Protein AF-A0A3D0FSF9-F1 (afdb_monomer)

Solvent-accessible surface area (backbone atoms only — not comparable to full-atom values): 3002 Å² total; per-residue (Å²): 91,78,45,67,36,46,85,88,62,44,68,61,58,54,18,72,72,36,78,80,34,46,54,65,55,41,21,66,67,58,76,44,53,98,83,56,82,77,55,59,72,42,74,42,46,40,71,73,114

Foldseek 3Di:
DKDFDAVPDDLQVVQVVAPPRHSVNQCVQQVHDPPDDDDGRDITDTDHD

Nearest PDB structure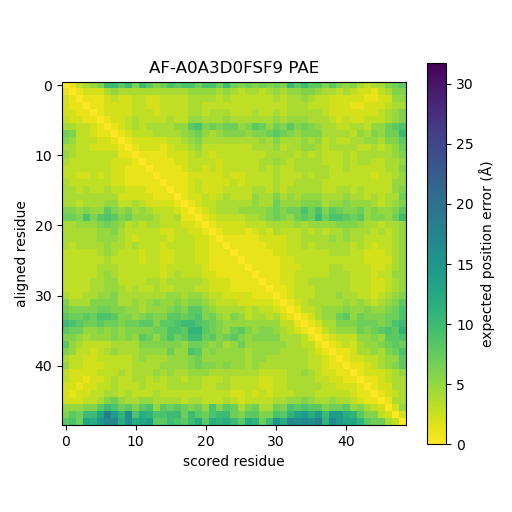s (foldseek):
  4s3j-assembly3_C  TM=9.128E-01  e=4.154E-03  Bacillus cereus ATCC 10876
  4s3k-assembly1_A  TM=8.793E-01  e=4.779E-03  Priestia megaterium QM B1551
  4xcm-assembly1_B  TM=9.054E-01  e=4.456E-03  Thermus thermophilus HB8
  4s3j-assembly2_B  TM=9.293E-01  e=1.108E-02  Bacillus cereus ATCC 10876
  4s3j-assembly1_A  TM=8.971E-01  e=7.804E-03  Bacillus cereus ATCC 10876

Sequence (49 aa):
MYYTVKKGDTLWEIAKKFDGVTLNDILELNGLSKESKIFPGKKLKIKRG

Structure (mmCIF, N/CA/C/O backbone):
data_AF-A0A3D0FSF9-F1
#
_entry.id   AF-A0A3D0FSF9-F1
#
loop_
_atom_site.group_PDB
_atom_site.id
_atom_site.type_symbol
_atom_site.label_atom_id
_atom_site.label_alt_id
_atom_site.label_comp_id
_atom_site.label_asym_id
_atom_site.label_entity_id
_atom_site.label_seq_id
_atom_site.pdbx_PDB_ins_code
_atom_site.Cartn_x
_atom_site.Cartn_y
_atom_site.Cartn_z
_atom_site.occupancy
_atom_site.B_iso_or_equiv
_atom_site.auth_seq_id
_atom_site.auth_comp_id
_atom_site.auth_asym_id
_atom_site.auth_atom_id
_atom_site.pdbx_PDB_model_num
ATOM 1 N N . MET A 1 1 ? -4.633 2.815 -12.087 1.00 83.31 1 MET A N 1
ATOM 2 C CA . MET A 1 1 ? -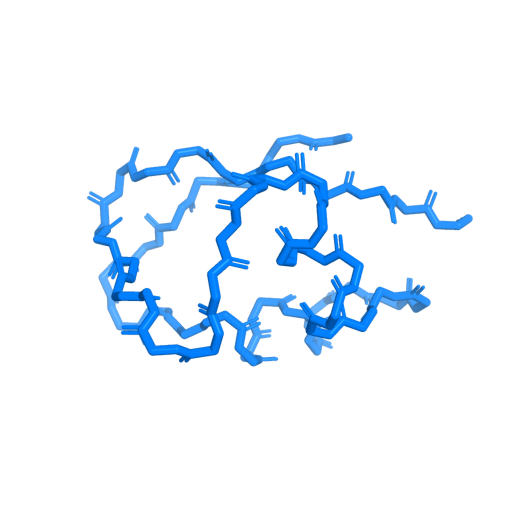5.643 1.861 -11.572 1.00 83.31 1 MET A CA 1
ATOM 3 C C . MET A 1 1 ? -6.030 2.274 -10.158 1.00 83.31 1 MET A C 1
ATOM 5 O O . MET A 1 1 ? -5.222 2.910 -9.493 1.00 83.31 1 MET A O 1
ATOM 9 N N . TYR A 1 2 ? -7.242 1.962 -9.701 1.00 87.00 2 TYR A N 1
ATOM 10 C CA . TYR A 1 2 ? -7.648 2.204 -8.314 1.00 87.00 2 TYR A CA 1
ATOM 11 C C . TYR A 1 2 ? -7.928 0.867 -7.629 1.00 87.00 2 TYR A C 1
ATOM 13 O O . TYR A 1 2 ? -8.675 0.053 -8.166 1.00 87.00 2 TYR A O 1
ATOM 21 N N . TYR A 1 3 ? -7.332 0.644 -6.460 1.00 89.38 3 TYR A N 1
ATOM 22 C CA . TYR A 1 3 ? -7.583 -0.518 -5.612 1.00 89.38 3 TYR A CA 1
ATOM 23 C C . TYR A 1 3 ? -8.342 -0.084 -4.363 1.00 89.38 3 TYR A C 1
ATOM 25 O O . TYR A 1 3 ? -7.959 0.883 -3.710 1.00 89.38 3 TYR A O 1
ATOM 33 N N . THR A 1 4 ? -9.417 -0.788 -4.023 1.00 91.12 4 THR A N 1
ATOM 34 C CA . THR A 1 4 ? -10.158 -0.519 -2.785 1.00 91.12 4 THR A CA 1
ATOM 35 C C . THR A 1 4 ? -9.632 -1.437 -1.696 1.00 91.12 4 THR A C 1
ATOM 37 O O . THR A 1 4 ? -9.735 -2.656 -1.815 1.00 91.12 4 THR A O 1
ATOM 40 N N . VAL A 1 5 ? -9.072 -0.843 -0.645 1.00 90.12 5 VAL A N 1
ATOM 41 C CA . VAL A 1 5 ? -8.522 -1.559 0.510 1.00 90.12 5 VAL A CA 1
ATOM 42 C C . VAL A 1 5 ? -9.616 -2.394 1.164 1.00 90.12 5 VAL A C 1
ATOM 44 O O . VAL A 1 5 ? -10.708 -1.887 1.432 1.00 90.12 5 VAL A O 1
ATOM 47 N N . LYS A 1 6 ? -9.328 -3.664 1.453 1.00 88.88 6 LYS A N 1
ATOM 48 C CA . LYS A 1 6 ? -10.228 -4.541 2.210 1.00 88.88 6 LYS A CA 1
ATOM 49 C C . LYS A 1 6 ? -9.782 -4.658 3.665 1.00 88.88 6 LYS A C 1
ATOM 51 O O . LYS A 1 6 ? -8.663 -4.308 4.029 1.00 88.88 6 LYS A O 1
ATOM 56 N N . LYS A 1 7 ? -10.681 -5.138 4.527 1.00 86.69 7 LYS A N 1
ATOM 57 C CA . LYS A 1 7 ? -10.371 -5.375 5.942 1.00 86.69 7 LYS A CA 1
ATOM 58 C C . LYS A 1 7 ? -9.272 -6.428 6.060 1.00 86.69 7 LYS A C 1
ATOM 60 O O . LYS A 1 7 ? -9.464 -7.547 5.606 1.00 86.69 7 LYS A O 1
ATOM 65 N N . GLY A 1 8 ? -8.149 -6.035 6.660 1.00 84.44 8 GLY A N 1
ATOM 66 C CA . GLY A 1 8 ? -6.958 -6.872 6.804 1.00 84.44 8 GLY A CA 1
ATOM 67 C C . GLY A 1 8 ? -5.889 -6.658 5.730 1.00 84.44 8 GLY A C 1
ATOM 68 O O . GLY A 1 8 ? -4.776 -7.111 5.941 1.00 84.44 8 GLY A O 1
ATOM 69 N N . ASP A 1 9 ? -6.176 -5.939 4.636 1.00 85.69 9 ASP A N 1
ATOM 70 C CA . ASP A 1 9 ? -5.142 -5.623 3.645 1.00 85.69 9 ASP A CA 1
ATOM 71 C C . ASP A 1 9 ? -4.164 -4.576 4.206 1.00 85.69 9 ASP A C 1
ATOM 73 O O . ASP A 1 9 ? -4.564 -3.523 4.715 1.00 85.69 9 ASP A O 1
ATOM 77 N N . THR A 1 10 ? -2.871 -4.827 4.019 1.00 85.31 10 THR A N 1
ATOM 78 C CA . THR A 1 10 ? -1.804 -3.853 4.270 1.00 85.31 10 THR A CA 1
ATOM 79 C C . THR A 1 10 ? -1.266 -3.263 2.969 1.00 85.31 10 THR A C 1
ATOM 81 O O . THR A 1 10 ? -1.327 -3.887 1.912 1.00 85.31 10 THR A O 1
ATOM 84 N N . LEU A 1 11 ? -0.692 -2.054 3.025 1.00 83.44 11 LEU A N 1
ATOM 85 C CA . LEU A 1 11 ? -0.071 -1.432 1.846 1.00 83.44 11 LEU A CA 1
ATOM 86 C C . LEU A 1 11 ? 1.008 -2.336 1.225 1.00 83.44 11 LEU A C 1
ATOM 88 O O . LEU A 1 11 ? 1.156 -2.369 0.007 1.00 83.44 11 LEU A O 1
ATOM 92 N N . TRP A 1 12 ? 1.734 -3.079 2.064 1.00 85.62 12 TRP A N 1
ATOM 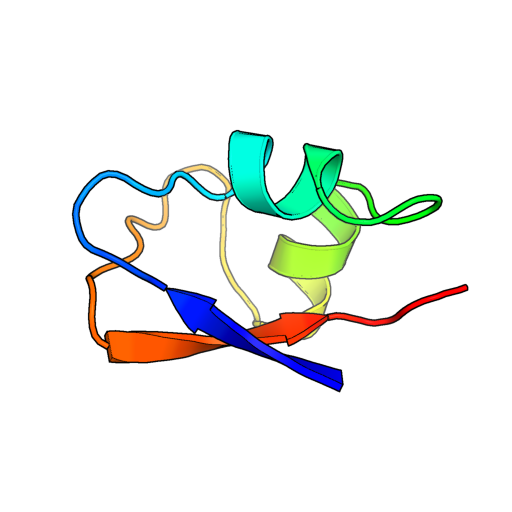93 C CA . TRP A 1 12 ? 2.777 -4.006 1.637 1.00 85.62 12 TRP A CA 1
ATOM 94 C C . TRP A 1 12 ? 2.214 -5.208 0.873 1.00 85.62 12 TRP A C 1
ATOM 96 O O . TRP A 1 12 ? 2.704 -5.526 -0.208 1.00 85.62 12 TRP A O 1
ATOM 106 N N . GLU A 1 13 ? 1.151 -5.840 1.376 1.00 87.69 13 GLU A N 1
ATOM 107 C CA . GLU A 1 13 ? 0.493 -6.944 0.667 1.00 87.69 13 GLU A CA 1
ATOM 108 C C . GLU A 1 13 ? -0.178 -6.479 -0.620 1.00 87.69 13 GLU A C 1
ATOM 110 O O . GLU A 1 13 ? -0.135 -7.184 -1.624 1.00 87.69 13 GLU A O 1
ATOM 115 N N . ILE A 1 14 ? -0.773 -5.282 -0.614 1.00 86.31 14 ILE A N 1
ATOM 116 C CA . ILE A 1 14 ? -1.353 -4.681 -1.814 1.00 86.31 14 ILE A CA 1
ATOM 117 C C . ILE A 1 14 ? -0.257 -4.452 -2.855 1.00 86.31 14 ILE A C 1
ATOM 119 O O . ILE A 1 14 ? -0.434 -4.879 -3.988 1.00 86.31 14 ILE A O 1
ATOM 123 N N . ALA A 1 15 ? 0.879 -3.850 -2.489 1.00 85.75 15 ALA A N 1
ATOM 124 C CA . ALA A 1 15 ? 2.014 -3.691 -3.401 1.00 85.75 15 ALA A CA 1
ATOM 125 C C . ALA A 1 15 ? 2.468 -5.039 -3.969 1.00 85.75 15 ALA A C 1
ATOM 127 O O . ALA A 1 15 ? 2.592 -5.188 -5.176 1.00 85.75 15 ALA A O 1
ATOM 128 N N . LYS A 1 16 ? 2.600 -6.058 -3.114 1.00 87.38 16 LYS A N 1
ATOM 129 C CA . LYS A 1 16 ? 3.016 -7.405 -3.522 1.00 87.38 16 LYS A CA 1
ATOM 130 C C . LYS A 1 16 ? 2.007 -8.120 -4.431 1.00 87.38 16 LYS A C 1
ATOM 132 O O . LYS A 1 16 ? 2.395 -9.014 -5.173 1.00 87.38 16 LYS A O 1
ATOM 137 N N . LYS A 1 17 ? 0.724 -7.743 -4.390 1.00 86.31 17 LYS A N 1
ATOM 138 C CA . LYS A 1 17 ? -0.311 -8.238 -5.317 1.00 86.31 17 LYS A CA 1
ATOM 139 C C . LYS A 1 17 ? -0.180 -7.652 -6.726 1.00 86.31 17 LYS A C 1
ATOM 141 O O . LYS A 1 17 ? -0.805 -8.177 -7.643 1.00 86.31 17 LYS A O 1
ATOM 146 N N . PHE A 1 18 ? 0.566 -6.562 -6.899 1.00 85.00 18 PHE A N 1
ATOM 147 C CA . PHE A 1 18 ? 0.742 -5.905 -8.186 1.00 85.00 18 PHE A CA 1
ATOM 148 C C . PHE A 1 18 ? 2.195 -6.018 -8.649 1.00 85.00 18 PHE A C 1
ATOM 150 O O . PHE A 1 18 ? 3.088 -5.375 -8.104 1.00 85.00 18 PHE A O 1
ATOM 157 N N . ASP A 1 19 ? 2.426 -6.801 -9.701 1.00 81.44 19 ASP A N 1
ATOM 158 C CA . ASP A 1 19 ? 3.737 -6.880 -10.342 1.00 81.44 19 ASP A CA 1
ATOM 159 C C . ASP A 1 19 ? 4.223 -5.501 -10.804 1.00 81.44 19 ASP A C 1
ATOM 161 O O . ASP A 1 19 ? 3.487 -4.738 -11.439 1.00 81.44 19 ASP A O 1
ATOM 165 N N . GLY A 1 20 ? 5.472 -5.183 -10.455 1.00 81.94 20 GLY A N 1
ATOM 166 C CA . GLY A 1 20 ? 6.109 -3.906 -10.782 1.00 81.94 20 GLY A CA 1
ATOM 167 C C . GLY A 1 20 ? 5.655 -2.718 -9.929 1.00 81.94 20 GLY A C 1
ATOM 168 O O . GLY A 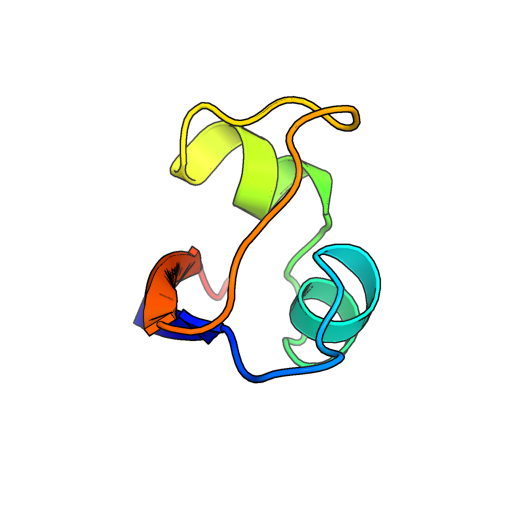1 20 ? 6.017 -1.590 -10.246 1.00 81.94 20 GLY A O 1
ATOM 169 N N . VAL A 1 21 ? 4.882 -2.938 -8.860 1.00 86.44 21 VAL A N 1
ATOM 170 C CA . VAL A 1 21 ? 4.470 -1.880 -7.929 1.00 86.44 21 VAL A CA 1
ATOM 171 C C . VAL A 1 21 ? 5.191 -2.055 -6.605 1.00 86.44 21 VAL A C 1
ATOM 173 O O . VAL A 1 21 ? 5.060 -3.077 -5.933 1.00 86.44 21 VAL A O 1
ATOM 176 N N . THR A 1 22 ? 5.916 -1.026 -6.178 1.00 87.88 22 THR A N 1
ATOM 177 C CA . THR A 1 22 ? 6.518 -1.017 -4.847 1.00 87.88 22 THR A CA 1
ATOM 178 C C . THR A 1 22 ? 5.632 -0.294 -3.841 1.00 87.88 22 THR A C 1
ATOM 180 O O . THR A 1 22 ? 4.768 0.513 -4.184 1.00 87.88 22 THR A O 1
ATOM 183 N N . LEU A 1 23 ? 5.865 -0.562 -2.553 1.00 86.81 23 LEU A N 1
ATOM 184 C CA . LEU A 1 23 ? 5.222 0.186 -1.475 1.00 86.81 23 LEU A CA 1
ATOM 185 C C . LEU A 1 23 ? 5.435 1.699 -1.648 1.00 86.81 23 LEU A C 1
ATOM 187 O O . LEU A 1 23 ? 4.491 2.461 -1.477 1.00 86.81 23 LEU A O 1
ATOM 191 N N . ASN A 1 24 ? 6.649 2.117 -2.022 1.00 88.06 24 ASN A N 1
ATOM 192 C CA . ASN A 1 24 ? 6.981 3.526 -2.226 1.00 88.06 24 ASN A CA 1
ATOM 193 C C . ASN A 1 24 ? 6.166 4.147 -3.366 1.00 88.06 24 ASN A C 1
ATOM 195 O O . ASN A 1 24 ? 5.641 5.237 -3.176 1.00 88.06 24 ASN A O 1
ATOM 199 N N . ASP A 1 25 ? 5.957 3.435 -4.478 1.00 88.75 25 ASP A N 1
ATOM 200 C CA . ASP A 1 25 ? 5.109 3.935 -5.568 1.00 88.75 25 ASP A CA 1
ATOM 201 C C . ASP A 1 25 ? 3.689 4.224 -5.077 1.00 88.75 25 ASP A C 1
ATOM 203 O O . ASP A 1 25 ? 3.127 5.280 -5.353 1.00 88.75 25 ASP A O 1
ATOM 207 N N . ILE A 1 26 ? 3.094 3.304 -4.309 1.00 87.25 26 ILE A N 1
ATOM 208 C CA . ILE A 1 26 ? 1.746 3.499 -3.755 1.00 87.25 26 ILE A CA 1
ATOM 209 C C . ILE A 1 26 ? 1.726 4.696 -2.806 1.00 87.25 26 ILE A C 1
ATOM 211 O O . ILE A 1 26 ? 0.776 5.481 -2.830 1.00 87.25 26 ILE A O 1
ATOM 215 N N . LEU A 1 27 ? 2.753 4.832 -1.970 1.00 88.50 27 LEU A N 1
ATOM 216 C CA . LEU A 1 27 ? 2.888 5.939 -1.033 1.00 88.50 27 LEU A CA 1
ATOM 217 C C . LEU A 1 27 ? 2.969 7.281 -1.772 1.00 88.50 27 LEU A C 1
ATOM 219 O O . LEU A 1 27 ? 2.128 8.144 -1.530 1.00 88.50 27 LEU A O 1
ATOM 223 N N . GLU A 1 28 ? 3.875 7.424 -2.738 1.00 89.75 28 GLU A N 1
ATOM 224 C CA . GLU A 1 28 ? 4.033 8.649 -3.532 1.00 89.75 28 GLU A CA 1
ATOM 225 C C . GLU A 1 28 ? 2.775 8.981 -4.341 1.00 89.75 28 GLU A C 1
ATOM 227 O O . GLU A 1 28 ? 2.296 10.115 -4.321 1.00 89.75 28 GLU A O 1
ATOM 232 N N . LEU A 1 29 ? 2.159 7.987 -4.986 1.00 89.00 29 LEU A N 1
ATOM 233 C CA . LEU A 1 29 ? 0.949 8.185 -5.795 1.00 89.00 29 L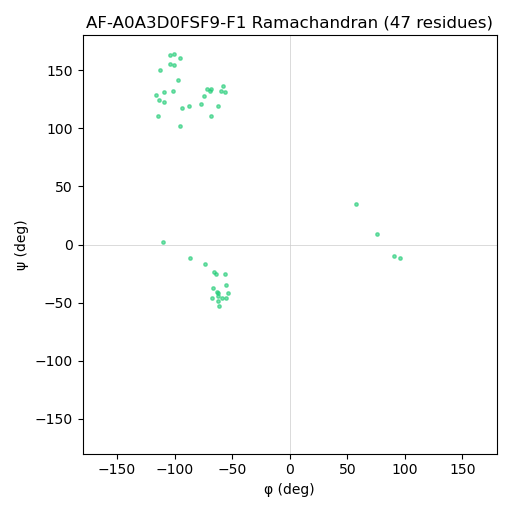EU A CA 1
ATOM 234 C C . LEU A 1 29 ? -0.266 8.644 -4.993 1.00 89.00 29 LEU A C 1
ATOM 236 O O . LEU A 1 29 ? -1.192 9.223 -5.569 1.00 89.00 29 LEU A O 1
ATOM 240 N N . ASN A 1 30 ? -0.303 8.323 -3.701 1.00 87.75 30 ASN A N 1
ATOM 241 C CA . ASN A 1 30 ? -1.408 8.658 -2.809 1.00 87.75 30 ASN A CA 1
ATOM 242 C C . ASN A 1 30 ? -1.038 9.731 -1.777 1.00 87.75 30 ASN A C 1
ATOM 244 O O . ASN A 1 30 ? -1.883 10.050 -0.941 1.00 87.75 30 ASN A O 1
ATOM 248 N N . GLY A 1 31 ? 0.189 10.266 -1.814 1.00 88.12 31 GLY A N 1
ATOM 249 C CA . GLY A 1 31 ? 0.698 11.199 -0.805 1.00 88.12 31 GLY A C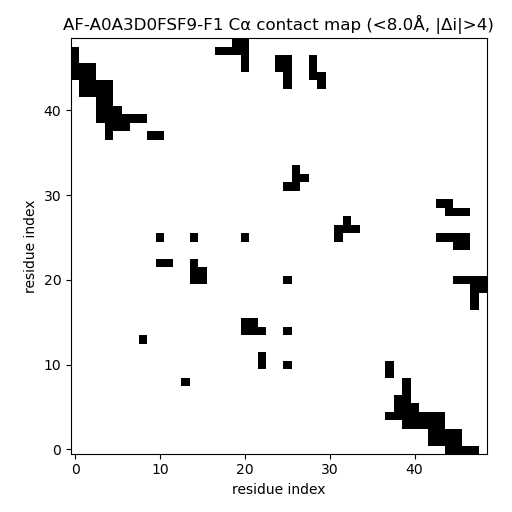A 1
ATOM 250 C C . GLY A 1 31 ? 0.655 10.623 0.613 1.00 88.12 31 GLY A C 1
ATOM 251 O O . GLY A 1 31 ? 0.328 11.331 1.561 1.00 88.12 31 GLY A O 1
ATOM 252 N N . LEU A 1 32 ? 0.891 9.318 0.753 1.00 86.88 32 LEU A N 1
ATOM 253 C CA . LEU A 1 32 ? 0.905 8.613 2.031 1.00 86.88 32 LEU A CA 1
ATOM 254 C C . LEU A 1 32 ? 2.346 8.405 2.495 1.00 86.88 32 LEU A C 1
ATOM 256 O O . LEU A 1 32 ? 3.262 8.288 1.688 1.00 86.88 32 LEU A O 1
ATOM 260 N N . SER A 1 33 ? 2.529 8.268 3.801 1.00 83.00 33 SER A N 1
ATOM 261 C CA . SER A 1 33 ? 3.805 7.889 4.416 1.00 83.00 33 SER A CA 1
ATOM 262 C C . SER A 1 33 ? 3.770 6.426 4.860 1.00 83.00 33 SER A C 1
ATOM 264 O O . SER A 1 33 ? 2.695 5.850 5.024 1.00 83.00 33 SER A O 1
ATOM 266 N N . LYS A 1 34 ? 4.929 5.809 5.128 1.00 77.38 34 LYS A N 1
ATOM 267 C CA . LYS A 1 34 ? 4.998 4.427 5.659 1.00 77.38 34 LYS A CA 1
ATOM 268 C C . LYS A 1 34 ? 4.217 4.237 6.968 1.00 77.38 34 LYS A C 1
ATOM 270 O O . LYS A 1 34 ? 3.766 3.137 7.261 1.00 77.38 34 LYS A O 1
ATOM 275 N N . GLU A 1 35 ? 4.032 5.314 7.723 1.00 77.38 35 GLU A N 1
ATOM 276 C CA . GLU A 1 35 ? 3.260 5.352 8.970 1.00 77.38 35 GLU A CA 1
ATOM 277 C C . GLU A 1 35 ? 1.762 5.604 8.744 1.00 77.38 35 GLU A C 1
ATOM 279 O O . GLU A 1 35 ? 0.947 5.463 9.658 1.00 77.38 35 GLU A O 1
ATOM 284 N N . SER A 1 36 ? 1.370 5.988 7.527 1.00 78.69 36 SER A N 1
ATOM 285 C CA . SER A 1 36 ? -0.026 6.222 7.188 1.00 78.69 36 SER A CA 1
ATOM 286 C C . SER A 1 36 ? -0.790 4.906 7.204 1.00 78.69 36 SER A C 1
ATOM 288 O O . SER A 1 36 ? -0.640 4.048 6.333 1.00 78.69 36 SER A O 1
ATOM 290 N N . LYS A 1 37 ? -1.671 4.767 8.192 1.00 77.19 37 LYS A N 1
ATOM 291 C CA . LYS A 1 37 ? -2.599 3.642 8.262 1.00 77.19 37 LYS A CA 1
ATOM 292 C C . LYS A 1 37 ? -3.624 3.751 7.137 1.00 77.19 37 LYS A C 1
ATOM 294 O O . LYS A 1 37 ? -4.207 4.811 6.892 1.00 77.19 37 LYS A O 1
ATOM 299 N N . ILE A 1 38 ? -3.848 2.636 6.454 1.00 81.50 38 ILE A N 1
ATOM 300 C CA . ILE A 1 38 ? -4.933 2.496 5.488 1.00 81.50 38 ILE A CA 1
ATOM 301 C C . ILE A 1 38 ? -6.122 1.814 6.150 1.00 81.50 38 ILE A C 1
ATOM 303 O O . ILE A 1 38 ? -5.961 0.902 6.957 1.00 81.50 38 ILE A O 1
ATOM 307 N N . PHE A 1 39 ? -7.318 2.279 5.803 1.00 84.19 39 PHE A N 1
ATOM 308 C CA . PHE A 1 39 ? -8.565 1.740 6.324 1.00 84.19 39 PHE A CA 1
ATOM 309 C C . PHE A 1 39 ? -9.353 1.045 5.212 1.00 84.19 39 PHE A C 1
ATOM 311 O O . PHE A 1 39 ? -9.263 1.458 4.049 1.00 84.19 39 PHE A O 1
ATOM 318 N N . PRO A 1 40 ? -10.145 0.014 5.548 1.00 87.81 40 PRO A N 1
ATOM 319 C CA . PRO A 1 40 ? -10.998 -0.673 4.586 1.00 87.81 40 PRO A CA 1
ATOM 320 C C . PRO A 1 40 ? -11.974 0.308 3.933 1.00 87.81 40 PRO A C 1
ATOM 322 O O . PRO A 1 40 ? -12.548 1.155 4.612 1.00 87.81 40 PRO A O 1
ATOM 325 N N . GLY A 1 41 ? -12.147 0.211 2.616 1.00 86.31 41 GLY A N 1
ATOM 326 C CA . GLY A 1 41 ? -12.950 1.143 1.820 1.00 86.31 41 GLY A CA 1
ATOM 327 C C . GLY A 1 41 ? -12.167 2.335 1.259 1.00 86.31 41 GLY A C 1
ATOM 328 O O . GLY A 1 41 ? -12.673 3.030 0.378 1.00 86.31 41 GLY A O 1
ATOM 329 N N . LYS A 1 42 ? -10.913 2.554 1.684 1.00 88.44 42 LYS A N 1
ATOM 330 C CA . LYS A 1 42 ? -10.046 3.571 1.073 1.00 88.44 42 LYS A CA 1
ATOM 331 C C . LYS A 1 42 ? -9.656 3.149 -0.344 1.00 88.44 42 LYS A C 1
ATOM 333 O O . LYS A 1 42 ? -9.216 2.022 -0.563 1.00 88.44 42 LYS A O 1
ATOM 338 N N . LYS A 1 43 ? -9.788 4.062 -1.307 1.00 90.06 43 LYS A N 1
ATOM 339 C CA . LYS A 1 43 ? -9.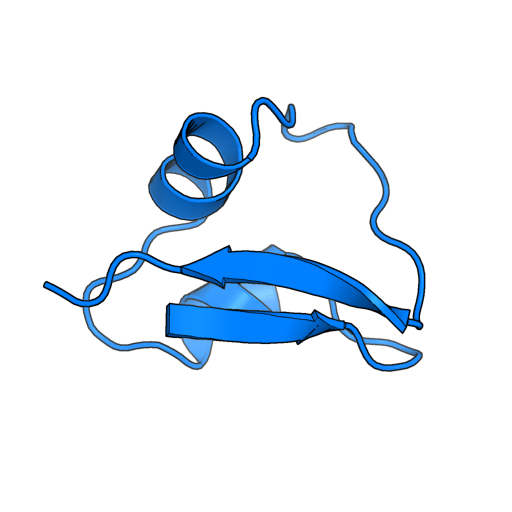303 3.863 -2.679 1.0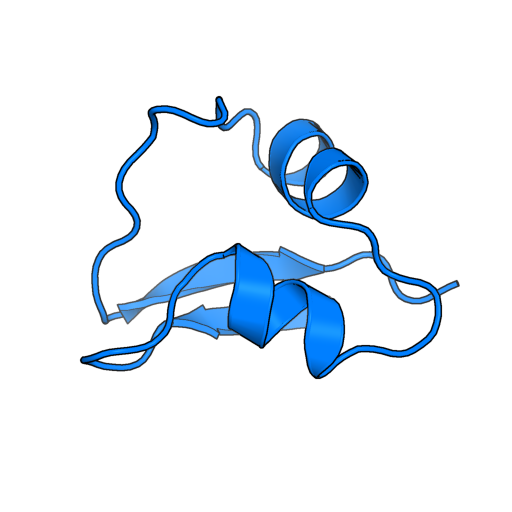0 90.06 43 LYS A CA 1
ATOM 340 C C . LYS A 1 43 ? -7.851 4.317 -2.770 1.00 90.06 43 LYS A C 1
ATOM 342 O O . LYS A 1 43 ? -7.557 5.482 -2.529 1.00 90.06 43 LYS A O 1
ATOM 347 N N . LEU A 1 44 ? -6.965 3.397 -3.123 1.00 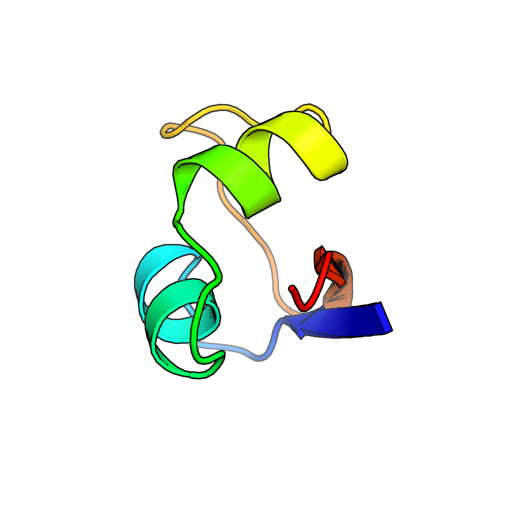88.38 44 LEU A N 1
ATOM 348 C CA . LEU A 1 44 ? -5.559 3.653 -3.392 1.00 88.38 44 LEU A CA 1
ATOM 349 C C . LEU A 1 44 ? -5.322 3.703 -4.895 1.00 88.38 44 LEU A C 1
ATOM 351 O O . LEU A 1 44 ? -5.753 2.824 -5.642 1.00 88.38 44 LEU A O 1
ATOM 355 N N . LYS A 1 45 ? -4.613 4.730 -5.338 1.00 89.19 45 LYS A N 1
ATOM 356 C CA . LYS A 1 45 ? -4.115 4.859 -6.699 1.00 89.19 45 LYS A CA 1
ATOM 357 C C . LYS A 1 45 ? -2.888 3.963 -6.860 1.00 89.19 45 LYS A C 1
ATOM 359 O O . LYS A 1 45 ? -1.906 4.119 -6.147 1.00 89.19 45 LYS A O 1
ATOM 364 N N . ILE A 1 46 ? -2.968 3.024 -7.793 1.00 87.12 46 ILE A N 1
ATOM 365 C CA . ILE A 1 46 ? -1.894 2.096 -8.147 1.00 87.12 46 ILE A CA 1
ATOM 366 C C . ILE A 1 46 ? -1.448 2.425 -9.577 1.00 87.12 46 ILE A C 1
ATOM 368 O O . ILE A 1 46 ? -2.281 2.445 -10.499 1.00 87.12 46 ILE A O 1
ATOM 372 N N . LYS A 1 47 ? -0.154 2.696 -9.771 1.00 80.56 47 LYS A N 1
ATOM 373 C CA . LYS A 1 47 ? 0.467 2.854 -11.092 1.00 80.56 47 LYS A CA 1
ATOM 374 C C . LYS A 1 47 ? 1.070 1.509 -11.456 1.00 80.56 47 LYS A C 1
ATOM 376 O O . LYS A 1 47 ? 2.094 1.132 -10.913 1.00 80.56 47 LYS A O 1
ATOM 381 N N . ARG A 1 48 ? 0.380 0.773 -12.320 1.00 70.69 48 ARG A N 1
ATOM 382 C CA . ARG A 1 48 ? 0.937 -0.434 -12.921 1.00 70.69 48 ARG A CA 1
ATOM 383 C C . ARG A 1 48 ? 1.963 0.026 -13.964 1.00 70.69 48 ARG A C 1
ATOM 385 O O . ARG A 1 48 ? 1.634 0.941 -14.724 1.00 70.69 48 ARG A O 1
ATOM 392 N N . GLY A 1 49 ? 3.181 -0.508 -13.888 1.00 59.59 49 GLY A N 1
ATOM 393 C CA . GLY A 1 49 ? 4.213 -0.322 -14.911 1.00 59.59 49 GLY A CA 1
ATOM 394 C C . GLY A 1 49 ? 3.821 -0.981 -16.221 1.00 59.59 49 GLY A C 1
ATOM 395 O O . GLY A 1 49 ? 3.045 -1.966 -16.163 1.00 59.59 49 GLY A O 1
#

Radius of gyration: 9.5 Å; Cα contacts (8 Å, |Δi|>4): 68; chains: 1; bounding box: 20×19×24 Å

Secondary structure (DSSP, 8-state):
-EEEPPTT--HHHHHHHSTT--HHHHHHHHT--TT----TTPEEE----

pLDDT: mean 85.01, std 5.44, range [59.59, 91.12]

Mean predicted aligned error: 4.05 Å